Protein AF-M9SFW8-F1 (afdb_monomer_lite)

Secondary structure (DSSP, 8-state):
-HHHHHHHHSPPP--SSHHHHHHHHHHHHTTT-TTTTPPP-S--EESEE---GGGHHHHHHHHHHHHHHTGGGTT---HHHHHHHHHHHHHHHHHH--S-----

Structure (mmCIF, N/CA/C/O backbone):
data_AF-M9SFW8-F1
#
_entry.id   AF-M9SFW8-F1
#
loop_
_atom_site.group_PDB
_atom_site.id
_atom_site.type_symbol
_atom_site.label_atom_id
_atom_site.label_alt_id
_atom_site.label_comp_id
_atom_site.label_asym_id
_atom_site.label_entity_id
_atom_site.label_seq_id
_atom_site.pdbx_PDB_ins_code
_atom_site.Cartn_x
_atom_site.Cartn_y
_atom_site.Cartn_z
_atom_site.occupancy
_atom_site.B_iso_or_equiv
_atom_site.auth_seq_id
_atom_site.auth_comp_id
_atom_site.auth_asym_id
_atom_site.auth_atom_id
_atom_site.pdbx_PDB_model_num
ATOM 1 N N . MET A 1 1 ? -10.110 9.006 -18.498 1.00 58.38 1 MET A N 1
ATOM 2 C CA . MET A 1 1 ? -11.321 9.475 -17.774 1.00 58.38 1 MET A CA 1
ATOM 3 C C . MET A 1 1 ? -12.343 8.356 -17.496 1.00 58.38 1 MET A C 1
ATOM 5 O O . MET A 1 1 ? -12.988 8.411 -16.458 1.00 58.38 1 MET A O 1
ATOM 9 N N . MET A 1 2 ? -12.475 7.321 -18.345 1.00 64.69 2 MET A N 1
ATOM 10 C CA . MET A 1 2 ? -13.449 6.225 -18.138 1.00 64.69 2 MET A CA 1
ATOM 11 C C . MET A 1 2 ? -13.119 5.259 -16.977 1.00 64.69 2 MET A C 1
ATOM 13 O O . MET A 1 2 ? -14.028 4.802 -16.300 1.00 64.69 2 MET A O 1
ATOM 17 N N . ALA A 1 3 ? -11.841 4.972 -16.691 1.00 76.31 3 ALA A N 1
ATOM 18 C CA . ALA A 1 3 ? -11.484 4.003 -15.642 1.00 76.31 3 ALA A CA 1
ATOM 19 C C . ALA A 1 3 ? -11.811 4.484 -14.212 1.00 76.31 3 ALA A C 1
ATOM 21 O O . ALA A 1 3 ? -12.354 3.725 -13.417 1.00 76.31 3 ALA A O 1
ATOM 22 N N . MET A 1 4 ? -11.536 5.754 -13.885 1.00 75.69 4 MET A N 1
ATOM 23 C CA . MET A 1 4 ? -11.868 6.309 -12.560 1.00 75.69 4 MET A CA 1
ATOM 24 C C . MET A 1 4 ? -13.382 6.418 -12.348 1.00 75.69 4 MET A C 1
ATOM 26 O O . MET A 1 4 ? -13.874 6.063 -11.288 1.00 75.69 4 MET A O 1
ATOM 30 N N . THR A 1 5 ? -14.127 6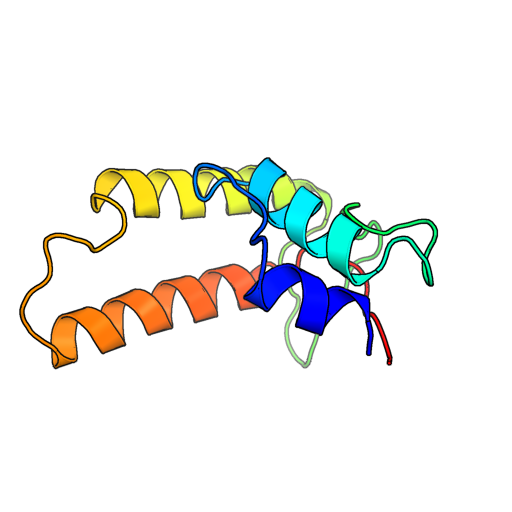.833 -13.377 1.00 75.56 5 THR A N 1
ATOM 31 C CA . THR A 1 5 ? -15.597 6.908 -13.309 1.00 75.56 5 THR A CA 1
ATOM 32 C C . THR A 1 5 ? -16.242 5.527 -13.187 1.00 75.56 5 THR A C 1
ATOM 34 O O . THR A 1 5 ? -17.257 5.387 -12.513 1.00 75.56 5 THR A O 1
ATOM 37 N N . GLN A 1 6 ? -15.639 4.486 -13.772 1.00 76.50 6 GLN A N 1
ATOM 38 C CA . GLN A 1 6 ? -16.072 3.105 -13.560 1.00 76.50 6 GLN A CA 1
ATOM 39 C C . GLN A 1 6 ? -15.836 2.639 -12.115 1.00 76.50 6 GLN A C 1
ATOM 41 O O . GLN A 1 6 ? -16.680 1.931 -11.574 1.00 76.50 6 GLN A O 1
ATOM 46 N N . LEU A 1 7 ? -14.731 3.045 -11.483 1.00 82.38 7 LEU A N 1
ATOM 47 C CA . LEU A 1 7 ? -14.422 2.685 -10.093 1.00 82.38 7 LEU A CA 1
ATOM 48 C C . LEU A 1 7 ? -15.364 3.329 -9.071 1.00 82.38 7 LEU A C 1
ATOM 50 O O . LEU A 1 7 ? -15.589 2.739 -8.018 1.00 82.38 7 LEU A O 1
ATOM 54 N N . ASP A 1 8 ? -15.943 4.490 -9.382 1.00 82.75 8 ASP A N 1
ATOM 55 C CA . ASP A 1 8 ? -16.983 5.098 -8.541 1.00 82.75 8 ASP A CA 1
ATOM 56 C C . ASP A 1 8 ? -18.277 4.263 -8.535 1.00 82.75 8 ASP A C 1
ATOM 58 O O . ASP A 1 8 ? -19.012 4.252 -7.547 1.00 82.75 8 ASP A O 1
ATOM 62 N N . VAL A 1 9 ? -18.559 3.555 -9.636 1.00 83.50 9 VAL A N 1
ATOM 63 C CA . VAL A 1 9 ? -19.767 2.730 -9.809 1.00 83.50 9 VAL A CA 1
ATOM 64 C C . VAL A 1 9 ? -19.544 1.292 -9.336 1.00 83.50 9 VAL A C 1
ATOM 66 O O . VAL A 1 9 ? -20.414 0.717 -8.684 1.00 83.50 9 VAL A O 1
ATOM 69 N N . ASP A 1 10 ? -18.392 0.710 -9.663 1.00 85.62 10 ASP A N 1
ATOM 70 C CA . ASP A 1 10 ? -17.999 -0.650 -9.292 1.00 85.62 10 ASP A CA 1
ATOM 71 C C . ASP A 1 10 ? -16.551 -0.639 -8.774 1.00 85.62 10 ASP A C 1
ATOM 73 O O . ASP A 1 10 ? -15.604 -0.846 -9.544 1.00 85.62 10 ASP A O 1
ATOM 77 N N . PRO A 1 11 ? -16.349 -0.328 -7.480 1.00 88.06 11 PRO A N 1
ATOM 78 C CA . PRO A 1 11 ? -15.015 -0.266 -6.905 1.00 88.06 11 PRO A CA 1
ATOM 79 C C . PRO A 1 11 ? -14.361 -1.646 -6.934 1.00 88.06 11 PRO A C 1
ATOM 81 O O . PRO A 1 11 ? -15.021 -2.669 -6.722 1.00 88.06 11 PRO A O 1
ATOM 84 N N . VAL A 1 12 ? -13.035 -1.679 -7.119 1.00 90.81 12 VAL A N 1
ATOM 85 C CA . VAL A 1 12 ? -12.276 -2.923 -6.938 1.00 90.81 12 VAL A CA 1
ATOM 86 C C . VAL A 1 12 ? -12.565 -3.449 -5.535 1.00 90.81 12 VAL A C 1
ATOM 88 O O . VAL A 1 12 ? -12.369 -2.756 -4.538 1.00 90.81 12 VAL A O 1
ATOM 91 N N . LYS A 1 13 ? -13.085 -4.674 -5.468 1.00 90.62 13 LYS A N 1
ATOM 92 C CA . LYS A 1 13 ? -13.328 -5.364 -4.206 1.00 90.62 13 LYS A CA 1
ATOM 93 C C . LYS A 1 13 ? -12.040 -6.041 -3.769 1.00 90.62 13 LYS A C 1
ATOM 95 O O . LYS A 1 13 ? -11.377 -6.701 -4.564 1.00 90.62 13 LYS A O 1
ATOM 100 N N . GLY A 1 14 ? -11.734 -5.932 -2.488 1.00 89.31 14 GLY A N 1
ATOM 101 C CA . GLY A 1 14 ? -10.577 -6.575 -1.891 1.00 89.31 14 GLY A CA 1
ATOM 102 C C . GLY A 1 14 ? -10.516 -6.310 -0.400 1.00 89.31 14 GLY A C 1
ATOM 103 O O . GLY A 1 14 ? -11.454 -5.776 0.195 1.00 89.31 14 GLY A O 1
ATOM 104 N N . CYS A 1 15 ? -9.397 -6.692 0.202 1.00 93.12 15 CYS A N 1
ATOM 105 C CA . CYS A 1 15 ? -9.255 -6.730 1.651 1.00 93.12 15 CYS A CA 1
ATOM 106 C C . CYS A 1 15 ? -8.282 -5.678 2.185 1.00 93.12 15 CYS A C 1
ATOM 108 O O . CYS A 1 15 ? -7.821 -5.834 3.301 1.00 93.12 15 CYS A O 1
ATOM 110 N N . PHE A 1 16 ? -7.968 -4.616 1.433 1.00 95.38 16 PHE A N 1
ATOM 111 C CA . PHE A 1 16 ? -6.893 -3.670 1.791 1.00 95.38 16 PHE A CA 1
ATOM 112 C C . PHE A 1 16 ? -5.585 -4.411 2.095 1.00 95.38 16 PHE A C 1
A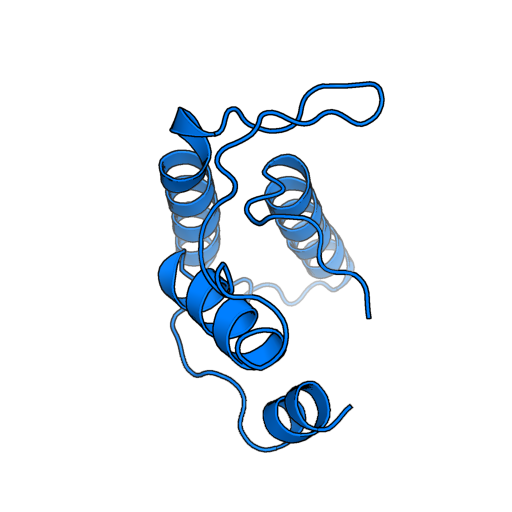TOM 114 O O . PHE A 1 16 ? -5.084 -4.406 3.216 1.00 95.38 16 PHE A O 1
ATOM 121 N N . ASP A 1 17 ? -5.081 -5.095 1.076 1.00 97.44 17 ASP A N 1
ATOM 122 C CA . ASP A 1 17 ? -3.795 -5.776 1.070 1.00 97.44 17 ASP A CA 1
ATOM 123 C C . ASP A 1 17 ? -2.984 -5.345 -0.163 1.00 97.44 17 ASP A C 1
ATOM 125 O O . ASP A 1 17 ? -3.429 -4.543 -0.997 1.00 97.44 17 ASP A O 1
ATOM 129 N N . THR A 1 18 ? -1.768 -5.869 -0.269 1.00 97.88 18 THR A N 1
ATOM 130 C CA . THR A 1 18 ? -0.847 -5.535 -1.353 1.00 97.88 18 THR A CA 1
ATOM 131 C C . THR A 1 18 ? -1.415 -5.880 -2.733 1.00 97.88 18 THR A C 1
ATOM 133 O O . THR A 1 18 ? -1.256 -5.099 -3.674 1.00 97.88 18 THR A O 1
ATOM 136 N N . GLU A 1 19 ? -2.125 -7.002 -2.868 1.00 97.38 19 GLU A N 1
ATOM 137 C CA . GLU A 1 19 ? -2.712 -7.412 -4.148 1.00 97.38 19 GLU A CA 1
ATOM 138 C C . GLU A 1 19 ? -3.908 -6.535 -4.527 1.00 97.38 19 GLU A C 1
ATOM 140 O O . GLU A 1 19 ? -4.079 -6.169 -5.692 1.00 97.38 19 GLU A O 1
ATOM 145 N N . HIS A 1 20 ? -4.698 -6.110 -3.544 1.00 97.12 20 HIS A N 1
ATOM 146 C CA . HIS A 1 20 ? -5.781 -5.164 -3.750 1.00 97.12 20 HIS A CA 1
ATOM 147 C C . HIS A 1 20 ? -5.249 -3.826 -4.279 1.00 97.12 20 HIS A C 1
ATOM 149 O O . HIS A 1 20 ? -5.770 -3.310 -5.269 1.00 97.12 20 HIS A O 1
ATOM 155 N N . LEU A 1 21 ? -4.164 -3.300 -3.696 1.00 96.88 21 LEU A N 1
ATOM 156 C CA . LEU A 1 21 ? -3.506 -2.082 -4.181 1.00 96.88 21 LEU A CA 1
ATOM 157 C C . LEU A 1 21 ? -3.010 -2.238 -5.629 1.00 96.88 21 LEU A C 1
ATOM 159 O O . LEU A 1 21 ? -3.231 -1.355 -6.463 1.00 96.88 21 LEU A O 1
ATOM 163 N N . ARG A 1 22 ? -2.366 -3.368 -5.947 1.00 97.00 22 ARG A N 1
ATOM 164 C CA . ARG A 1 22 ? -1.908 -3.687 -7.311 1.00 97.00 22 ARG A CA 1
ATOM 165 C C . ARG A 1 22 ? -3.076 -3.786 -8.292 1.00 97.00 22 ARG A C 1
ATOM 167 O O . ARG A 1 22 ? -2.993 -3.246 -9.394 1.00 97.00 22 ARG A O 1
ATOM 174 N N . THR A 1 23 ? -4.183 -4.397 -7.882 1.00 96.12 23 THR A N 1
ATOM 175 C CA . THR A 1 23 ? -5.392 -4.541 -8.703 1.00 96.12 23 THR A CA 1
ATOM 176 C C . THR A 1 23 ? -6.050 -3.191 -8.978 1.00 96.12 23 THR A C 1
ATOM 178 O O . THR A 1 23 ? -6.418 -2.924 -10.122 1.00 96.12 23 THR A O 1
ATOM 181 N N . ILE A 1 24 ? -6.138 -2.309 -7.976 1.00 94.56 24 ILE A N 1
ATOM 182 C CA . ILE A 1 24 ? -6.614 -0.928 -8.156 1.00 94.56 24 ILE A CA 1
ATOM 183 C C . ILE A 1 24 ? -5.742 -0.210 -9.189 1.00 94.56 24 ILE A C 1
ATOM 185 O O . ILE A 1 24 ? -6.260 0.321 -10.171 1.00 94.56 24 ILE A O 1
ATOM 189 N N . HIS A 1 25 ? -4.416 -0.255 -9.029 1.00 95.38 25 HIS A N 1
ATOM 190 C CA . HIS A 1 25 ? -3.498 0.378 -9.975 1.00 95.38 25 HIS A CA 1
ATOM 191 C C . HIS A 1 25 ? -3.640 -0.207 -11.388 1.00 95.38 25 HIS A C 1
ATOM 193 O O . HIS A 1 25 ? -3.659 0.533 -12.372 1.00 95.38 25 HIS A O 1
ATOM 199 N N . ARG A 1 26 ? -3.775 -1.531 -11.516 1.00 94.50 26 ARG A N 1
ATOM 200 C CA . ARG A 1 26 ? -4.028 -2.181 -12.805 1.00 94.50 26 ARG A CA 1
ATOM 201 C C . ARG A 1 26 ? -5.328 -1.689 -13.429 1.00 94.50 26 ARG A C 1
ATOM 203 O O . ARG A 1 26 ? -5.329 -1.321 -14.594 1.00 94.50 26 ARG A O 1
ATOM 210 N N . CYS A 1 27 ? -6.418 -1.644 -12.669 1.00 93.31 27 CYS A N 1
ATOM 211 C CA . CYS A 1 27 ? -7.717 -1.199 -13.167 1.00 93.31 27 CYS A CA 1
ATOM 212 C C . CYS A 1 27 ? -7.665 0.232 -13.724 1.00 93.31 27 CYS A C 1
ATOM 214 O O . CYS A 1 27 ? -8.214 0.483 -14.795 1.00 93.31 27 CYS A O 1
ATOM 216 N N . ILE A 1 28 ? -6.952 1.137 -13.044 1.00 92.12 28 ILE A N 1
ATOM 217 C CA . ILE A 1 28 ? -6.831 2.543 -13.452 1.00 92.12 28 ILE A CA 1
ATOM 218 C C . ILE A 1 28 ? -5.971 2.702 -14.716 1.00 92.12 28 ILE A C 1
ATOM 220 O O . ILE A 1 28 ? -6.294 3.530 -15.566 1.00 92.12 28 ILE A O 1
ATOM 224 N N . PHE A 1 29 ? -4.883 1.932 -14.838 1.00 93.69 29 PHE A N 1
ATOM 225 C CA . PHE A 1 29 ? -3.796 2.230 -15.779 1.00 93.69 29 PHE A CA 1
ATOM 226 C C . PHE A 1 29 ? -3.549 1.186 -16.877 1.00 93.69 29 PHE A C 1
ATOM 228 O O . PHE A 1 29 ? -2.737 1.446 -17.764 1.00 93.69 29 PHE A O 1
ATOM 235 N N . LYS A 1 30 ? -4.228 0.030 -16.857 1.00 93.12 30 LYS A N 1
ATOM 236 C CA . LYS A 1 30 ? -3.994 -1.081 -17.807 1.00 93.12 30 LYS A CA 1
ATOM 237 C C . LYS A 1 30 ? -4.117 -0.702 -19.282 1.00 93.12 30 LYS A C 1
ATOM 239 O O . LYS A 1 30 ? -3.486 -1.340 -20.110 1.00 93.12 30 LYS A O 1
ATOM 244 N N . ASP A 1 31 ? -4.919 0.311 -19.604 1.00 92.19 31 ASP A N 1
ATOM 245 C CA . ASP A 1 31 ? -5.156 0.724 -20.990 1.00 92.19 31 ASP A CA 1
ATOM 246 C C . ASP A 1 31 ? -4.075 1.701 -21.502 1.00 92.19 31 ASP A C 1
ATOM 248 O O . ASP A 1 31 ? -4.091 2.078 -22.670 1.00 92.19 31 ASP A O 1
ATOM 252 N N . ILE A 1 32 ? -3.158 2.140 -20.627 1.00 94.06 32 ILE A N 1
ATOM 253 C CA . ILE A 1 32 ? -2.131 3.157 -20.914 1.00 94.06 32 ILE A CA 1
ATOM 254 C C . ILE A 1 32 ? -0.718 2.593 -20.720 1.00 94.06 32 ILE A C 1
ATOM 256 O O . ILE A 1 32 ? 0.188 2.930 -21.481 1.00 94.06 32 ILE A O 1
ATOM 260 N N . TYR A 1 33 ? -0.517 1.753 -19.703 1.00 94.06 33 TYR A N 1
ATOM 261 C CA . TYR A 1 33 ? 0.805 1.292 -19.290 1.00 94.06 33 TYR A CA 1
ATOM 262 C C . TYR A 1 33 ? 0.866 -0.228 -19.153 1.00 94.06 33 TYR A C 1
ATOM 264 O O . TYR A 1 33 ? 0.106 -0.820 -18.387 1.00 94.06 33 TYR A O 1
ATOM 272 N N . ASP A 1 34 ? 1.861 -0.848 -19.789 1.00 94.88 34 ASP A N 1
ATOM 273 C CA . ASP A 1 34 ? 2.088 -2.300 -19.707 1.00 94.88 34 ASP A CA 1
ATOM 274 C C . ASP A 1 34 ? 2.452 -2.767 -18.286 1.00 94.88 34 ASP A C 1
ATOM 276 O O . ASP A 1 34 ? 2.208 -3.911 -17.910 1.00 94.88 34 ASP A O 1
ATOM 280 N N . TRP A 1 35 ? 3.007 -1.873 -17.462 1.00 95.38 35 TRP A N 1
ATOM 281 C CA . TRP A 1 35 ? 3.362 -2.137 -16.062 1.00 95.38 35 TRP A CA 1
ATOM 282 C C . TRP A 1 35 ? 2.216 -1.870 -15.075 1.00 95.38 35 TRP A C 1
ATOM 284 O O . TRP A 1 35 ? 2.442 -1.738 -13.869 1.00 95.38 35 TRP A O 1
ATOM 294 N N . ALA A 1 36 ? 0.976 -1.732 -15.544 1.00 96.25 36 ALA A N 1
ATOM 295 C CA . ALA A 1 36 ? -0.149 -1.450 -14.666 1.00 96.25 36 ALA A CA 1
ATOM 296 C C . ALA A 1 36 ? -0.381 -2.582 -13.641 1.00 96.25 36 ALA A C 1
ATOM 298 O O . ALA A 1 36 ? -0.746 -3.713 -13.967 1.00 96.25 36 ALA A O 1
ATOM 299 N N . GLY A 1 37 ? -0.213 -2.236 -12.364 1.00 96.62 37 GLY A N 1
ATOM 300 C CA . GLY A 1 37 ? -0.329 -3.161 -11.235 1.00 96.62 37 GLY A CA 1
ATOM 301 C C . GLY A 1 37 ? 0.996 -3.792 -10.825 1.00 96.62 37 GLY A C 1
ATOM 302 O O . GLY A 1 37 ? 1.024 -4.536 -9.853 1.00 96.62 37 GLY A O 1
ATOM 303 N N . GLU A 1 38 ? 2.091 -3.476 -11.514 1.00 98.12 38 GLU A N 1
ATOM 304 C CA . GLU A 1 38 ? 3.425 -3.947 -11.163 1.00 98.12 38 GLU A CA 1
ATOM 305 C C . GLU A 1 38 ? 4.140 -2.971 -10.230 1.00 98.12 38 GLU A C 1
ATOM 307 O O . GLU A 1 38 ? 3.925 -1.755 -10.267 1.00 98.12 38 GLU A O 1
ATOM 312 N N . PHE A 1 39 ? 5.019 -3.507 -9.384 1.00 98.19 39 PHE A N 1
ATOM 313 C CA . PHE A 1 39 ? 5.938 -2.665 -8.630 1.00 98.19 39 PHE A CA 1
ATOM 314 C C . PHE A 1 39 ? 6.980 -2.055 -9.550 1.00 98.19 39 PHE A C 1
ATOM 316 O O . PHE A 1 39 ? 7.348 -2.618 -10.584 1.00 98.19 39 PHE A O 1
ATOM 323 N N . ARG A 1 40 ? 7.506 -0.909 -9.129 1.00 97.44 40 ARG A N 1
ATOM 324 C CA . ARG A 1 40 ? 8.682 -0.350 -9.778 1.00 97.44 40 ARG A CA 1
ATOM 325 C C . ARG A 1 40 ? 9.897 -1.246 -9.562 1.00 97.44 40 ARG A C 1
ATOM 327 O O . ARG A 1 40 ? 10.053 -1.899 -8.533 1.00 97.44 40 ARG A O 1
ATOM 334 N N . THR A 1 41 ? 10.784 -1.206 -10.542 1.00 96.62 41 THR A N 1
ATOM 335 C CA . THR A 1 41 ? 12.053 -1.943 -10.554 1.00 96.62 41 THR A CA 1
ATOM 336 C C . THR A 1 41 ? 13.263 -1.015 -10.478 1.00 96.62 41 THR A C 1
ATOM 338 O O . THR A 1 41 ? 14.391 -1.480 -10.351 1.00 96.62 41 THR A O 1
ATOM 341 N N . VAL A 1 42 ? 13.032 0.300 -10.516 1.00 96.19 42 VAL A N 1
ATOM 342 C CA . VAL A 1 42 ? 14.063 1.337 -10.461 1.00 96.19 42 VAL A CA 1
ATOM 343 C C . VAL A 1 42 ? 13.952 2.098 -9.146 1.00 96.19 42 VAL A C 1
ATOM 345 O O . VAL A 1 42 ? 12.854 2.439 -8.694 1.00 96.19 42 VAL A O 1
ATOM 348 N N . GLU A 1 43 ? 15.101 2.365 -8.533 1.00 97.38 43 GLU A N 1
ATOM 349 C CA . GLU A 1 43 ? 15.164 3.173 -7.322 1.00 97.38 43 GLU A CA 1
ATOM 350 C C . GLU A 1 43 ? 14.916 4.645 -7.618 1.00 97.38 43 GLU A C 1
ATOM 352 O O . GLU A 1 43 ? 15.393 5.197 -8.610 1.00 97.38 43 GLU A O 1
ATOM 357 N N . ILE A 1 44 ? 14.161 5.286 -6.733 1.00 95.88 44 ILE A N 1
ATOM 358 C CA . ILE A 1 44 ? 13.736 6.673 -6.886 1.00 95.88 44 ILE A CA 1
ATOM 359 C C . ILE A 1 44 ? 13.903 7.434 -5.576 1.00 95.88 44 ILE A C 1
ATOM 361 O O . ILE A 1 44 ? 13.896 6.869 -4.480 1.00 95.88 44 ILE A O 1
ATOM 365 N N . SER A 1 45 ? 14.027 8.749 -5.696 1.00 95.12 45 SER A N 1
ATOM 366 C CA . SER A 1 45 ? 14.133 9.664 -4.567 1.00 95.12 45 SER A CA 1
ATOM 367 C C . SER A 1 45 ? 13.429 10.983 -4.877 1.00 95.12 45 SER A C 1
ATOM 369 O O . SER A 1 45 ? 13.212 11.347 -6.035 1.00 95.12 45 SER A O 1
ATOM 371 N N . LYS A 1 46 ? 13.068 11.720 -3.828 1.00 92.19 46 LYS A N 1
ATOM 372 C CA . LYS A 1 46 ? 12.609 13.111 -3.911 1.00 92.19 46 LYS A CA 1
ATOM 373 C C . LYS A 1 46 ? 13.289 13.908 -2.806 1.00 92.19 46 LYS A C 1
ATOM 375 O O . LYS A 1 46 ? 12.728 14.115 -1.735 1.00 92.19 46 LYS A O 1
ATOM 380 N N . GLY A 1 47 ? 14.551 14.267 -3.034 1.00 95.44 47 GLY A N 1
ATOM 381 C CA . GLY A 1 47 ? 15.452 14.785 -1.996 1.00 95.44 47 GLY A CA 1
ATOM 382 C C . GLY A 1 47 ? 15.958 13.685 -1.054 1.00 95.44 47 GLY A C 1
ATOM 383 O O . GLY A 1 47 ? 17.157 13.602 -0.815 1.00 95.44 47 GLY A O 1
ATOM 384 N N . ILE A 1 48 ? 15.066 12.795 -0.607 1.00 92.75 48 ILE A N 1
ATOM 385 C CA . ILE A 1 48 ? 15.375 11.564 0.136 1.00 92.75 48 ILE A CA 1
ATOM 386 C C . ILE A 1 48 ? 14.950 10.312 -0.653 1.00 92.75 48 ILE A C 1
ATOM 388 O O . ILE A 1 48 ? 14.001 10.399 -1.441 1.00 92.75 48 ILE A O 1
ATOM 392 N N . PRO A 1 49 ? 15.634 9.163 -0.487 1.00 94.56 49 PRO A N 1
ATOM 393 C CA . PRO A 1 49 ? 15.223 7.900 -1.103 1.00 94.56 49 PRO A CA 1
ATOM 394 C C . PRO A 1 49 ? 13.842 7.443 -0.626 1.00 94.56 49 PRO A C 1
ATOM 396 O O . PRO A 1 49 ? 13.515 7.580 0.552 1.00 94.56 49 PRO A O 1
ATOM 399 N N . PHE A 1 50 ? 13.061 6.862 -1.538 1.00 97.19 50 PHE A N 1
ATOM 400 C CA . PHE A 1 50 ? 11.899 6.048 -1.172 1.00 97.19 50 PHE A CA 1
ATOM 401 C C . PHE A 1 50 ? 12.352 4.639 -0.741 1.00 97.19 50 PHE A C 1
ATOM 403 O O . PHE A 1 50 ? 13.544 4.329 -0.743 1.00 97.19 50 PHE A O 1
ATOM 410 N N . CYS A 1 51 ? 11.406 3.772 -0.366 1.00 97.31 51 CYS A N 1
ATOM 411 C CA . CYS A 1 51 ? 11.679 2.365 -0.039 1.00 97.31 51 CYS A CA 1
ATOM 412 C C . CYS A 1 51 ? 12.512 1.666 -1.133 1.00 97.31 51 CYS A C 1
ATOM 414 O O . CYS A 1 51 ? 12.249 1.860 -2.307 1.00 97.31 51 CYS A O 1
ATOM 416 N N . TYR A 1 52 ? 13.492 0.825 -0.811 1.00 97.62 52 TYR A N 1
ATOM 417 C CA . TYR A 1 52 ? 14.185 0.074 -1.867 1.00 97.62 52 TYR A CA 1
ATOM 418 C C . TYR A 1 52 ? 13.235 -0.899 -2.580 1.00 97.62 52 TYR A C 1
ATOM 420 O O . TYR A 1 52 ? 12.418 -1.541 -1.921 1.00 97.62 52 TYR A O 1
ATOM 428 N N . CYS A 1 53 ? 13.368 -1.059 -3.901 1.00 97.81 53 CYS A N 1
ATOM 429 C CA . CYS A 1 53 ? 12.539 -1.944 -4.729 1.00 97.81 53 CYS A CA 1
ATOM 430 C C . CYS A 1 53 ? 12.407 -3.349 -4.126 1.00 97.81 53 CYS A C 1
ATOM 432 O O . CYS A 1 53 ? 11.309 -3.899 -4.049 1.00 97.81 53 CYS A O 1
ATOM 434 N N . ALA A 1 54 ? 13.521 -3.900 -3.632 1.00 97.75 54 ALA A N 1
ATOM 435 C CA . ALA A 1 54 ? 13.579 -5.224 -3.011 1.00 97.75 54 ALA A CA 1
ATOM 436 C C . ALA A 1 54 ? 12.701 -5.365 -1.750 1.00 97.75 54 ALA A C 1
ATOM 438 O O . ALA A 1 54 ? 12.337 -6.477 -1.380 1.00 97.75 54 ALA A O 1
ATOM 439 N N . ASN A 1 55 ? 12.346 -4.249 -1.110 1.00 98.25 55 ASN A N 1
ATOM 440 C CA . ASN A 1 55 ? 11.588 -4.206 0.137 1.00 98.25 55 ASN A CA 1
ATOM 441 C C . ASN A 1 55 ? 10.131 -3.758 -0.057 1.00 98.25 55 ASN A C 1
ATOM 443 O O . ASN A 1 55 ? 9.382 -3.740 0.914 1.00 98.25 55 ASN A O 1
ATOM 447 N N . ILE A 1 56 ? 9.702 -3.395 -1.273 1.00 98.38 56 ILE A N 1
ATOM 448 C CA . ILE A 1 56 ? 8.349 -2.859 -1.507 1.00 98.38 56 ILE A CA 1
ATOM 449 C C . ILE A 1 56 ? 7.276 -3.833 -1.006 1.00 98.38 56 ILE A C 1
ATOM 451 O O . ILE A 1 56 ? 6.402 -3.433 -0.241 1.00 98.38 56 ILE A O 1
ATOM 455 N N . GLN A 1 57 ? 7.368 -5.109 -1.395 1.00 98.44 57 GLN A N 1
ATOM 456 C CA . GLN A 1 57 ? 6.392 -6.130 -1.006 1.00 98.44 57 GLN A CA 1
ATOM 457 C C . GLN A 1 57 ? 6.309 -6.275 0.519 1.00 98.44 57 GLN A C 1
ATOM 459 O O . GLN A 1 57 ? 5.232 -6.145 1.091 1.00 98.44 57 GLN A O 1
ATOM 464 N N . SER A 1 58 ? 7.448 -6.483 1.186 1.00 98.38 58 SER A N 1
ATOM 465 C CA . SER A 1 58 ? 7.482 -6.715 2.634 1.00 98.38 58 SER A CA 1
ATOM 466 C C . SER A 1 58 ? 7.017 -5.500 3.438 1.00 98.38 58 SER A C 1
ATOM 468 O O . SER A 1 58 ? 6.344 -5.663 4.455 1.00 98.38 58 SER A O 1
ATOM 470 N N . GLN A 1 59 ? 7.322 -4.285 2.974 1.00 98.50 59 GLN A N 1
ATOM 471 C CA . GLN A 1 59 ? 6.859 -3.061 3.625 1.00 98.50 59 GLN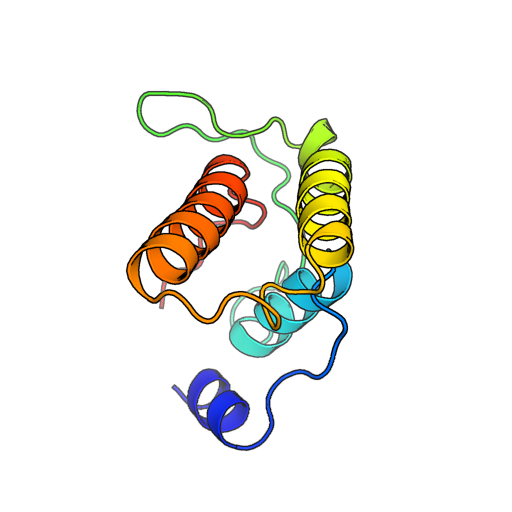 A CA 1
ATOM 472 C C . GLN A 1 59 ? 5.35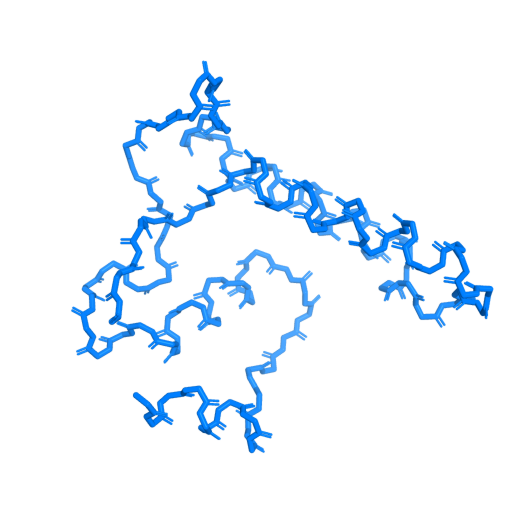2 -2.866 3.466 1.00 98.50 59 GLN A C 1
ATOM 474 O O . GLN A 1 59 ? 4.684 -2.576 4.456 1.00 98.50 59 GLN A O 1
ATOM 479 N N . LEU A 1 60 ? 4.795 -3.079 2.269 1.00 98.56 60 LEU A N 1
ATOM 480 C CA . LEU A 1 60 ? 3.344 -3.026 2.070 1.00 98.56 60 LEU A CA 1
ATOM 481 C C . LEU A 1 60 ? 2.623 -4.079 2.914 1.00 98.56 60 LEU A C 1
ATOM 483 O O . LEU A 1 60 ? 1.657 -3.746 3.596 1.00 98.56 60 LEU A O 1
ATOM 487 N N . ASP A 1 61 ? 3.127 -5.313 2.937 1.00 98.50 61 ASP A N 1
ATOM 488 C CA . ASP A 1 61 ? 2.538 -6.392 3.733 1.00 98.50 61 ASP A CA 1
ATOM 489 C C . ASP A 1 61 ? 2.536 -6.051 5.228 1.00 98.50 61 ASP A C 1
ATOM 491 O O . ASP A 1 61 ? 1.541 -6.284 5.914 1.00 98.50 61 ASP A O 1
ATOM 495 N N . SER A 1 62 ? 3.611 -5.438 5.733 1.00 98.50 62 SER A N 1
ATOM 496 C CA . SER A 1 62 ? 3.689 -4.960 7.117 1.00 98.50 62 SER A CA 1
ATOM 497 C C . SER A 1 62 ? 2.671 -3.847 7.405 1.00 98.50 62 SER A C 1
ATOM 499 O O . SER A 1 62 ? 1.936 -3.923 8.394 1.00 98.50 62 SER A O 1
ATOM 501 N N . ILE A 1 63 ? 2.574 -2.848 6.518 1.00 98.62 63 ILE A N 1
ATOM 502 C CA . ILE A 1 63 ? 1.631 -1.724 6.638 1.00 98.62 63 ILE A CA 1
ATOM 503 C C . ILE A 1 63 ? 0.187 -2.235 6.660 1.00 98.62 63 ILE A C 1
ATOM 505 O O . ILE A 1 63 ? -0.586 -1.880 7.552 1.00 98.62 63 ILE A O 1
ATOM 509 N N . PHE A 1 64 ? -0.184 -3.097 5.712 1.00 98.56 64 PHE A N 1
ATOM 510 C CA . PHE A 1 64 ? -1.533 -3.651 5.655 1.00 98.56 64 PHE A CA 1
ATOM 511 C C . PHE A 1 64 ? -1.811 -4.588 6.832 1.00 98.56 64 PHE A C 1
ATOM 513 O O . PHE A 1 64 ? -2.881 -4.502 7.430 1.00 98.56 64 PHE A O 1
ATOM 520 N N . ALA A 1 65 ? -0.850 -5.413 7.257 1.00 98.50 65 ALA A N 1
ATOM 521 C CA . ALA A 1 65 ? -1.007 -6.226 8.462 1.00 98.50 65 ALA A CA 1
ATOM 522 C C . ALA A 1 65 ? -1.273 -5.365 9.709 1.00 98.50 65 ALA A C 1
ATOM 524 O O . ALA A 1 65 ? -2.087 -5.750 10.550 1.00 98.50 65 ALA A O 1
ATOM 525 N N . GLN A 1 66 ? -0.629 -4.199 9.836 1.00 98.50 66 GLN A N 1
ATOM 526 C CA . GLN A 1 66 ? -0.938 -3.249 10.904 1.00 98.50 66 GLN A CA 1
ATOM 527 C C . GLN A 1 66 ? -2.353 -2.668 10.761 1.00 98.50 66 GLN A C 1
ATOM 529 O O . GLN A 1 66 ? -3.106 -2.680 11.734 1.00 98.50 66 GLN A O 1
ATOM 534 N N . LEU A 1 67 ? -2.748 -2.245 9.558 1.00 98.38 67 LEU A N 1
ATOM 535 C CA . LEU A 1 67 ? -4.091 -1.717 9.294 1.00 98.38 67 LEU A CA 1
ATOM 536 C C . LEU A 1 67 ? -5.195 -2.724 9.662 1.00 98.38 67 LEU A C 1
ATOM 538 O O . LEU A 1 67 ? -6.212 -2.354 10.249 1.00 98.38 67 LEU A O 1
ATOM 542 N N . HIS A 1 68 ? -4.980 -4.008 9.369 1.00 98.06 68 HIS A N 1
ATOM 543 C CA . HIS A 1 68 ? -5.885 -5.095 9.755 1.00 98.06 68 HIS A CA 1
ATOM 544 C C . HIS A 1 68 ? -5.936 -5.318 11.266 1.00 98.06 68 HIS A C 1
ATOM 546 O O . HIS A 1 68 ? -7.018 -5.525 11.811 1.00 98.06 68 HIS A O 1
ATOM 552 N N . LYS A 1 69 ? -4.795 -5.234 11.964 1.00 98.12 69 LYS A N 1
ATOM 553 C CA . LYS A 1 69 ? -4.758 -5.295 13.439 1.00 98.12 69 LYS A CA 1
ATOM 554 C C . LYS A 1 69 ? -5.535 -4.148 14.084 1.00 98.12 69 LYS A C 1
ATOM 556 O O . LYS A 1 69 ? -6.090 -4.329 15.161 1.00 98.12 69 LYS A O 1
ATOM 561 N N . GLU A 1 70 ? -5.603 -3.000 13.417 1.00 97.62 70 GLU A N 1
ATOM 562 C CA . GLU A 1 70 ? -6.407 -1.840 13.817 1.00 97.62 70 GLU A CA 1
ATOM 563 C C . GLU A 1 70 ? -7.858 -1.910 13.286 1.00 97.62 70 GLU A C 1
ATOM 565 O O . GLU A 1 70 ? -8.537 -0.888 13.192 1.00 97.62 70 GLU A O 1
ATOM 570 N N . ASN A 1 71 ? -8.339 -3.105 12.910 1.00 97.19 71 ASN A N 1
ATOM 571 C CA . ASN A 1 71 ? -9.685 -3.372 12.383 1.00 97.19 71 ASN A CA 1
ATOM 572 C C . ASN A 1 71 ? -10.103 -2.412 11.252 1.00 97.19 71 ASN A C 1
ATOM 574 O O . ASN A 1 71 ? -11.241 -1.938 11.184 1.00 97.19 71 ASN A O 1
ATOM 578 N N . LEU A 1 72 ? -9.161 -2.086 10.358 1.00 96.81 72 LEU A N 1
ATOM 579 C CA . LEU A 1 72 ? -9.372 -1.159 9.242 1.00 96.81 72 LEU A CA 1
ATOM 580 C C . LEU A 1 72 ? -9.901 0.216 9.694 1.00 96.81 72 LEU A C 1
ATOM 582 O O . LEU A 1 72 ? -10.660 0.858 8.970 1.00 96.81 72 LEU A O 1
ATOM 586 N N . LEU A 1 73 ? -9.525 0.648 10.904 1.00 97.06 73 LEU A N 1
ATOM 587 C CA . LEU A 1 73 ? -9.916 1.915 11.534 1.00 97.06 73 LEU A CA 1
ATOM 588 C C . LEU A 1 73 ? -11.416 2.067 11.813 1.00 97.06 73 LEU A C 1
ATOM 590 O O . LEU A 1 73 ? -11.856 3.147 12.202 1.00 97.06 73 LEU A O 1
ATOM 594 N N . LYS A 1 74 ? -12.204 0.999 11.644 1.00 96.00 74 LYS A N 1
ATOM 595 C CA . LYS A 1 74 ? -13.671 1.034 11.757 1.00 96.00 74 LYS A CA 1
ATOM 596 C C . LYS A 1 74 ? -14.163 1.351 13.165 1.00 96.00 74 LYS A C 1
ATOM 598 O O . LYS A 1 74 ? -15.263 1.871 13.315 1.00 96.00 74 LYS A O 1
ATOM 603 N N . ASP A 1 75 ? -13.349 1.049 14.172 1.00 97.06 75 ASP A N 1
ATOM 604 C CA . ASP A 1 75 ? -13.713 1.222 15.579 1.00 97.06 75 ASP A CA 1
ATOM 605 C C . ASP A 1 75 ? -13.386 2.626 16.115 1.00 97.06 75 ASP A C 1
ATOM 607 O O . ASP A 1 75 ? -13.754 2.960 17.241 1.00 97.06 75 ASP A O 1
ATOM 611 N N . ILE A 1 76 ? -12.695 3.468 15.335 1.00 97.38 76 ILE A N 1
ATOM 612 C CA . ILE A 1 76 ? -12.331 4.821 15.763 1.00 97.38 76 ILE A CA 1
ATOM 613 C C . ILE A 1 76 ? -13.522 5.758 15.545 1.00 97.38 76 ILE A C 1
ATOM 615 O O . ILE A 1 76 ? -13.853 6.116 14.417 1.00 97.38 76 ILE A O 1
ATOM 619 N N . THR A 1 77 ? -14.146 6.190 16.639 1.00 97.06 77 THR A N 1
ATOM 620 C CA . THR A 1 77 ? -15.276 7.132 16.605 1.00 97.06 77 THR A CA 1
ATOM 621 C C . THR A 1 77 ? -14.850 8.590 16.742 1.00 97.06 77 THR A C 1
ATOM 623 O O . THR A 1 77 ? -15.572 9.484 16.302 1.00 97.06 77 THR A O 1
ATOM 626 N N . ASP A 1 78 ? -13.703 8.844 17.379 1.00 98.19 78 ASP A N 1
ATOM 627 C CA . ASP A 1 78 ? -13.160 10.193 17.508 1.00 98.19 78 ASP A CA 1
ATOM 628 C C . ASP A 1 78 ? -12.578 10.670 16.172 1.00 98.19 78 ASP A C 1
ATOM 630 O O . ASP A 1 78 ? -11.746 10.004 15.550 1.00 98.19 78 ASP A O 1
ATOM 634 N N . LYS A 1 79 ? -13.027 11.842 15.721 1.00 97.69 79 LYS A N 1
ATOM 635 C CA . LYS A 1 79 ? -12.683 12.360 14.395 1.00 97.69 79 LYS A CA 1
ATOM 636 C C . LYS A 1 79 ? -11.199 12.698 14.280 1.00 97.69 79 LYS A C 1
ATOM 638 O O . LYS A 1 79 ? -10.595 12.395 13.252 1.00 97.69 79 LYS A O 1
ATOM 643 N N . ASP A 1 80 ? -10.619 13.319 15.299 1.00 98.19 80 ASP A N 1
ATOM 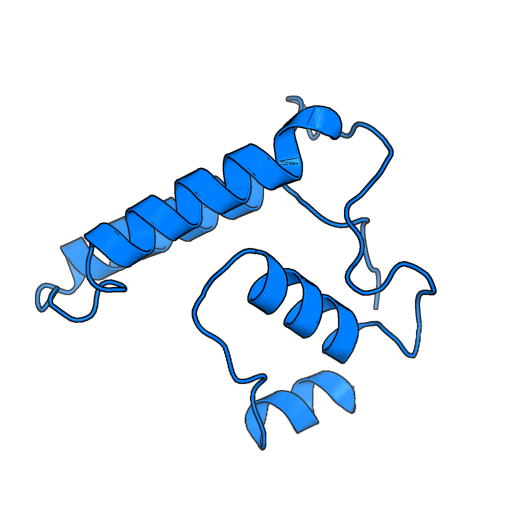644 C CA . ASP A 1 80 ? -9.229 13.773 15.246 1.00 98.19 80 ASP A CA 1
ATOM 645 C C . ASP A 1 80 ? -8.276 12.576 15.291 1.00 98.19 80 ASP A C 1
ATOM 647 O O . ASP A 1 80 ? -7.310 12.511 14.523 1.00 98.19 80 ASP A O 1
ATOM 651 N N . GLN A 1 81 ? -8.606 11.568 16.100 1.00 97.88 81 GLN A N 1
ATOM 652 C CA . GLN A 1 81 ? -7.916 10.287 16.104 1.00 97.88 81 GLN A CA 1
ATOM 653 C C . GLN A 1 81 ? -8.019 9.589 14.743 1.00 97.88 81 GLN A C 1
ATOM 655 O O . GLN A 1 81 ? -6.998 9.138 14.222 1.00 97.88 81 GLN A O 1
ATOM 660 N N . TYR A 1 82 ? -9.208 9.535 14.131 1.00 98.00 82 TYR A N 1
ATOM 661 C CA . TYR A 1 82 ? -9.394 8.914 12.816 1.00 98.00 82 TYR A CA 1
ATOM 662 C C . TYR A 1 82 ? -8.559 9.618 11.740 1.00 98.00 82 TYR A C 1
ATOM 664 O O . TYR A 1 82 ? -7.832 8.962 10.994 1.00 98.00 82 TYR A O 1
ATOM 672 N N . VAL A 1 83 ? -8.601 10.955 11.699 1.00 98.12 83 VAL A N 1
ATOM 673 C CA . VAL A 1 83 ? -7.826 11.775 10.755 1.00 98.12 83 VAL A CA 1
ATOM 674 C C . VAL A 1 83 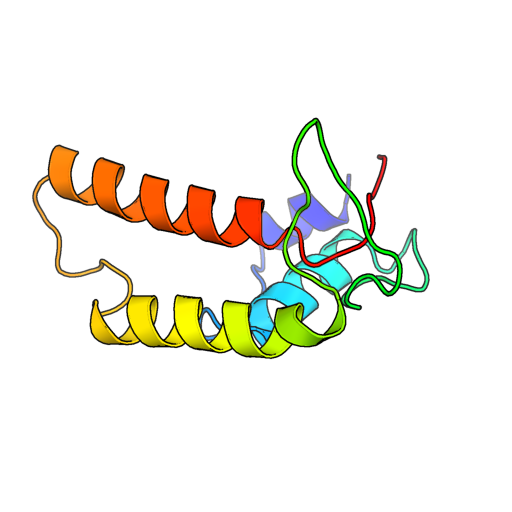? -6.325 11.575 10.956 1.00 98.12 83 VAL A C 1
ATOM 676 O O . VAL A 1 83 ? -5.596 11.379 9.985 1.00 98.12 83 VAL A O 1
ATOM 679 N N . SER A 1 84 ? -5.849 11.569 12.202 1.00 98.25 84 SER A N 1
ATOM 680 C CA . SER A 1 84 ? -4.443 11.288 12.503 1.00 98.25 84 SER A CA 1
ATOM 681 C C . SER A 1 84 ? -4.031 9.899 12.007 1.00 98.25 84 SER A C 1
ATOM 683 O O . SER A 1 84 ? -2.956 9.719 11.427 1.00 98.25 84 SER A O 1
ATOM 685 N N . ARG A 1 85 ? -4.906 8.906 12.191 1.00 98.06 85 ARG A N 1
ATOM 686 C CA . ARG A 1 85 ? -4.607 7.513 11.883 1.00 98.06 85 ARG A CA 1
ATOM 687 C C . ARG A 1 85 ? -4.608 7.225 10.388 1.00 98.06 85 ARG A C 1
ATOM 689 O O . ARG A 1 85 ? -3.663 6.621 9.888 1.00 98.06 85 ARG A O 1
ATOM 696 N N . ILE A 1 86 ? -5.594 7.736 9.655 1.00 97.56 86 ILE A N 1
ATOM 697 C CA . ILE A 1 86 ? -5.621 7.631 8.192 1.00 97.56 86 ILE A CA 1
ATOM 698 C C . ILE A 1 86 ? -4.469 8.420 7.550 1.00 97.56 86 ILE A C 1
ATOM 700 O O . ILE A 1 86 ? -3.861 7.935 6.596 1.00 97.56 86 ILE A O 1
ATOM 704 N N . ALA A 1 87 ? -4.103 9.586 8.102 1.00 98.25 87 ALA A N 1
ATOM 705 C CA . ALA A 1 87 ? -2.973 10.378 7.616 1.00 98.25 87 ALA A CA 1
ATOM 706 C C . ALA A 1 87 ? -1.638 9.636 7.758 1.00 98.25 87 ALA A C 1
ATOM 708 O O . ALA A 1 87 ? -0.794 9.725 6.868 1.00 98.25 87 ALA A O 1
ATOM 709 N N . PHE A 1 88 ? -1.457 8.861 8.829 1.00 98.38 88 PHE A N 1
ATOM 710 C CA . PHE A 1 88 ? -0.295 7.985 8.944 1.00 98.38 88 PHE A CA 1
ATOM 711 C C . PHE A 1 88 ? -0.249 6.947 7.825 1.00 98.38 88 PHE A C 1
ATOM 713 O O . PHE A 1 88 ? 0.772 6.855 7.159 1.00 98.38 88 PHE A O 1
ATOM 720 N N . TYR A 1 89 ? -1.326 6.189 7.578 1.00 98.31 89 TYR A N 1
ATOM 721 C CA . TYR A 1 89 ? -1.293 5.146 6.541 1.00 98.31 89 TYR A CA 1
ATOM 722 C C . TYR A 1 89 ? -1.083 5.740 5.151 1.00 98.31 89 TYR A C 1
ATOM 724 O O . TYR A 1 89 ? -0.363 5.170 4.335 1.00 98.31 89 TYR A O 1
ATOM 732 N N . PHE A 1 90 ? -1.649 6.921 4.901 1.00 97.56 90 PHE A N 1
ATOM 733 C CA . PHE A 1 90 ? -1.356 7.689 3.699 1.00 97.56 90 PHE A CA 1
ATOM 734 C C . PHE A 1 90 ? 0.140 8.032 3.587 1.00 97.56 90 PHE A C 1
ATOM 736 O O . PHE A 1 90 ? 0.734 7.860 2.524 1.00 97.56 90 PHE A O 1
ATOM 743 N N . GLY A 1 91 ? 0.759 8.480 4.684 1.00 97.56 91 GLY A N 1
ATOM 744 C CA . GLY A 1 91 ? 2.193 8.758 4.760 1.00 97.56 91 GLY A CA 1
ATOM 745 C C . GLY A 1 91 ? 3.062 7.522 4.520 1.00 97.56 91 GLY A C 1
ATOM 746 O O . GLY A 1 91 ? 3.968 7.577 3.692 1.00 97.56 91 GLY A O 1
ATOM 747 N N . GLU A 1 92 ? 2.755 6.403 5.176 1.00 98.00 92 GLU A N 1
ATOM 748 C CA . GLU A 1 92 ? 3.503 5.148 5.035 1.00 98.00 92 GLU A CA 1
ATOM 749 C C . GLU A 1 92 ? 3.444 4.614 3.599 1.00 98.00 92 GLU A C 1
ATOM 751 O O . GLU A 1 92 ? 4.474 4.290 3.007 1.00 98.00 92 GLU A O 1
ATOM 756 N N . LEU A 1 93 ? 2.254 4.588 2.988 1.00 97.38 93 LEU A N 1
ATOM 757 C CA . LEU A 1 93 ? 2.094 4.159 1.595 1.00 97.38 93 LEU A CA 1
ATOM 758 C C . LEU A 1 93 ? 2.844 5.084 0.621 1.00 97.38 93 LEU A C 1
ATOM 760 O O . LEU A 1 93 ? 3.469 4.609 -0.330 1.00 97.38 93 LEU A O 1
ATOM 764 N N . ASN A 1 94 ? 2.835 6.395 0.876 1.00 95.56 94 ASN A N 1
ATOM 765 C CA . ASN A 1 94 ? 3.595 7.372 0.094 1.00 95.56 94 ASN A CA 1
ATOM 766 C C . ASN A 1 94 ? 5.114 7.163 0.239 1.00 95.56 94 ASN A C 1
ATOM 768 O O . ASN A 1 94 ? 5.836 7.190 -0.754 1.00 95.56 94 ASN A O 1
ATOM 772 N N . ALA A 1 95 ? 5.609 6.872 1.445 1.00 96.50 95 ALA A N 1
ATOM 773 C CA . ALA A 1 95 ? 7.025 6.584 1.677 1.00 96.50 95 ALA A CA 1
ATOM 774 C C . ALA A 1 95 ? 7.508 5.319 0.938 1.00 96.50 95 ALA A C 1
ATOM 776 O O . ALA A 1 95 ? 8.675 5.236 0.536 1.00 96.50 95 ALA A O 1
ATOM 777 N N . VAL A 1 96 ? 6.619 4.345 0.710 1.00 97.56 96 VAL A N 1
ATOM 778 C CA . VAL A 1 96 ? 6.930 3.181 -0.130 1.00 97.56 96 VAL A CA 1
ATOM 779 C C . VAL A 1 96 ? 7.040 3.571 -1.606 1.00 97.56 96 VAL A C 1
ATOM 781 O O . VAL A 1 96 ? 7.982 3.136 -2.276 1.00 97.56 96 VAL A O 1
ATOM 784 N N . GLN A 1 97 ? 6.104 4.391 -2.105 1.00 95.88 97 GLN A N 1
ATOM 785 C CA . GLN A 1 97 ? 5.982 4.765 -3.522 1.00 95.88 97 GLN A CA 1
ATOM 786 C C . GLN A 1 97 ? 6.136 3.524 -4.427 1.00 95.88 97 GLN A C 1
ATOM 788 O O . GLN A 1 97 ? 7.146 3.343 -5.108 1.00 95.88 97 GLN A O 1
ATOM 793 N N . ALA A 1 98 ? 5.159 2.613 -4.363 1.00 93.62 98 ALA A N 1
ATOM 794 C CA . ALA A 1 98 ? 5.315 1.232 -4.829 1.00 93.62 98 ALA A CA 1
ATOM 795 C C . ALA A 1 98 ? 5.363 1.052 -6.358 1.00 93.62 98 ALA A C 1
ATOM 797 O O . ALA A 1 98 ? 6.091 0.188 -6.846 1.00 93.62 98 ALA A O 1
ATOM 798 N N . GLN A 1 99 ? 4.587 1.825 -7.121 1.00 95.56 99 GLN A N 1
ATOM 799 C CA . GLN A 1 99 ? 4.497 1.694 -8.581 1.00 95.56 99 GLN A CA 1
ATOM 800 C C . GLN A 1 99 ? 5.266 2.797 -9.319 1.00 95.56 99 GLN A C 1
ATOM 802 O O . GLN A 1 99 ? 5.598 3.848 -8.759 1.00 95.56 99 GLN A O 1
ATOM 807 N N . ASN A 1 100 ? 5.543 2.549 -10.603 1.00 92.81 100 ASN A N 1
ATOM 808 C CA . ASN A 1 100 ? 6.114 3.550 -11.500 1.00 92.81 100 ASN A CA 1
ATOM 809 C C . ASN A 1 100 ? 5.198 4.775 -11.613 1.00 92.81 100 ASN A C 1
ATOM 811 O O . ASN A 1 100 ? 3.974 4.683 -11.497 1.00 92.81 100 ASN A O 1
ATOM 815 N N . ARG A 1 101 ? 5.806 5.933 -11.881 1.00 88.19 101 ARG A N 1
ATOM 816 C CA . ARG A 1 101 ? 5.063 7.163 -12.156 1.00 88.19 101 ARG A CA 1
ATOM 817 C C . ARG A 1 101 ? 4.130 6.940 -13.348 1.00 88.19 101 ARG A C 1
ATOM 819 O O . ARG A 1 101 ? 4.572 6.492 -14.401 1.00 88.19 101 ARG A O 1
ATOM 826 N N . CYS A 1 102 ? 2.868 7.297 -13.160 1.00 85.44 102 CYS A N 1
ATOM 827 C CA . CYS A 1 102 ? 1.856 7.342 -14.204 1.00 85.44 102 CYS A CA 1
ATOM 828 C C . CYS A 1 102 ? 1.476 8.811 -14.423 1.00 85.44 102 CYS A C 1
ATOM 830 O O . CYS A 1 102 ? 1.186 9.522 -13.460 1.00 85.44 102 CYS A O 1
ATOM 832 N N . GLU A 1 103 ? 1.521 9.270 -15.668 1.00 79.94 103 GLU A N 1
ATOM 833 C CA . GLU A 1 103 ? 1.116 10.612 -16.089 1.00 79.94 103 GLU A CA 1
ATOM 834 C C . GLU A 1 103 ? -0.176 10.475 -16.905 1.00 79.94 103 GLU A C 1
ATOM 836 O O . GLU A 1 103 ? -0.312 9.557 -17.711 1.00 79.94 103 GLU A O 1
ATOM 841 N N . ILE A 1 104 ? -1.161 11.332 -16.646 1.00 60.72 104 ILE A N 1
ATOM 842 C CA . ILE A 1 104 ? -2.474 11.304 -17.309 1.00 60.72 104 ILE A CA 1
ATOM 843 C C . ILE A 1 104 ? -2.697 12.648 -17.984 1.00 60.72 104 ILE A C 1
ATOM 845 O O . ILE A 1 104 ? -2.370 13.666 -17.331 1.00 60.72 104 ILE A O 1
#

Organism: Methanomethylophilus alvi (strain Mx1201) (NCBI:txid1236689)

InterPro domains:
  IPR003812 Fido domain [PF02661] (16-95)
  IPR036597 Fido-like domain superfamily [G3DSA:1.10.3290.10] (1-98)
  IPR036597 Fido-like domain superfamily [SSF140931] (9-95)

Radius of gyration: 14.87 Å; chains: 1; bounding box: 35×22×38 Å

Sequence (104 aa):
MMAMTQLDVDPVKGCFDTEHLRTIHRCIFKDIYDWAGEFRTVEISKGIPFCYCANIQSQLDSIFAQLHKENLLKDITDKDQYVSRIAFYFGELNAVQAQNRCEI

pLDDT: mean 93.73, std 7.75, range [58.38, 98.62]

Foldseek 3Di:
DVQVVVCVVPNQDDDQALQSVLVNQCSNPVVPDVCRSHWDPDWDDDPHTADHLVCLRVLRRVLSVVCVVCVVVPPDPDPVVSVVVVVVSVVSNVSNVTHDDDDD